Protein AF-A0A7C6Q0F5-F1 (afdb_monomer_lite)

Sequence (132 aa):
MKTNGDTLLRNLYINISVYGNNIGYMKTGEFFASKVRTGGDWDYKSFLGVNTTYQVTVDNRSILMSGEQIGNAHYGYVGRKVFSADLLKTAAGAYQIYSGTSYIGWYNSYFDDPNDQYWIQRGINYCEGGSF

Foldseek 3Di:
DPDDVVVVLVVLVVVCVVPDVPVSLLVSLAVLCQQQAVVHVLVQCVVQPQAHWDFDADPNDTDIDGSLLVSLLQQLQVVLVRDPNVLSQDPVSNVVSPVSDDDPDRCCSQHVDPSSNVSSVCSNCVNVVHHD

Structure (mmCIF, N/CA/C/O backbone):
data_AF-A0A7C6Q0F5-F1
#
_entry.id   AF-A0A7C6Q0F5-F1
#
loop_
_atom_site.group_PDB
_atom_site.id
_atom_site.type_symbol
_atom_site.label_atom_id
_atom_site.label_alt_id
_atom_site.label_comp_id
_atom_site.label_asym_id
_atom_site.label_entity_id
_atom_site.label_seq_id
_atom_site.pdbx_PDB_ins_code
_atom_site.Cartn_x
_atom_site.Cartn_y
_atom_site.Cartn_z
_atom_site.occupancy
_atom_site.B_iso_or_equiv
_atom_site.auth_seq_id
_atom_site.auth_comp_id
_atom_site.auth_asym_id
_atom_site.auth_atom_id
_atom_site.pdbx_PDB_model_num
ATOM 1 N N . MET A 1 1 ? 7.395 -24.243 1.096 1.00 36.59 1 MET A N 1
ATOM 2 C CA . MET A 1 1 ? 8.171 -23.086 1.595 1.00 36.59 1 MET A CA 1
ATOM 3 C C . MET A 1 1 ? 7.468 -21.829 1.114 1.00 36.59 1 MET A C 1
ATOM 5 O O . MET A 1 1 ? 7.272 -21.707 -0.087 1.00 36.59 1 MET A O 1
ATOM 9 N N . LYS A 1 2 ? 7.005 -20.958 2.019 1.00 34.00 2 LYS A N 1
ATOM 10 C CA . LYS A 1 2 ? 6.426 -19.660 1.642 1.00 34.00 2 LYS A CA 1
ATOM 11 C C . LYS A 1 2 ? 7.571 -18.801 1.103 1.00 34.00 2 LYS A C 1
ATOM 13 O O . LYS A 1 2 ? 8.417 -18.363 1.872 1.00 34.00 2 LYS A O 1
ATOM 18 N N . THR A 1 3 ? 7.669 -18.649 -0.212 1.00 38.91 3 THR A N 1
ATOM 19 C CA . THR A 1 3 ? 8.587 -17.681 -0.817 1.00 38.91 3 THR A CA 1
ATOM 20 C C . THR A 1 3 ? 8.099 -16.291 -0.438 1.00 38.91 3 THR A C 1
ATOM 22 O O . THR A 1 3 ? 7.033 -15.873 -0.886 1.00 38.91 3 THR A O 1
ATOM 25 N N . ASN A 1 4 ? 8.853 -15.605 0.420 1.00 49.16 4 ASN A N 1
ATOM 26 C CA . ASN A 1 4 ? 8.600 -14.214 0.780 1.00 49.16 4 ASN A CA 1
ATOM 27 C C . ASN A 1 4 ? 8.497 -13.390 -0.513 1.00 49.16 4 ASN A C 1
ATOM 29 O O . ASN A 1 4 ? 9.355 -13.515 -1.391 1.00 49.16 4 ASN A O 1
ATOM 33 N N . GLY A 1 5 ? 7.442 -12.579 -0.650 1.00 50.66 5 GLY A N 1
ATOM 34 C CA . GLY A 1 5 ? 7.164 -11.805 -1.870 1.00 50.66 5 GLY A CA 1
ATOM 35 C C . GLY A 1 5 ? 8.354 -10.959 -2.341 1.00 50.66 5 GLY A C 1
ATOM 36 O O . GLY A 1 5 ? 8.551 -10.787 -3.542 1.00 50.66 5 GLY A O 1
ATOM 37 N N . ASP A 1 6 ? 9.218 -10.547 -1.411 1.00 51.09 6 ASP A N 1
ATOM 38 C CA . ASP A 1 6 ? 10.467 -9.832 -1.680 1.00 51.09 6 ASP A CA 1
ATOM 39 C C . ASP A 1 6 ? 11.458 -10.608 -2.563 1.00 51.09 6 ASP A C 1
ATOM 41 O O . ASP A 1 6 ? 12.127 -10.017 -3.411 1.00 51.09 6 ASP A O 1
ATOM 45 N N . THR A 1 7 ? 11.558 -11.933 -2.417 1.00 53.22 7 THR A N 1
ATOM 46 C CA . THR A 1 7 ? 12.476 -12.755 -3.223 1.00 53.22 7 THR A CA 1
ATOM 47 C C . THR A 1 7 ? 11.989 -12.881 -4.669 1.00 53.22 7 THR A C 1
ATOM 49 O O . THR A 1 7 ? 12.795 -12.881 -5.598 1.00 53.22 7 THR A O 1
ATOM 52 N N . LEU A 1 8 ? 10.669 -12.927 -4.875 1.00 56.59 8 LEU A N 1
ATOM 53 C CA . LEU A 1 8 ? 10.062 -12.964 -6.208 1.00 56.59 8 LEU A CA 1
ATOM 54 C C . LEU A 1 8 ? 10.164 -11.608 -6.914 1.00 56.59 8 LEU A C 1
ATOM 56 O O . LEU A 1 8 ? 10.546 -11.571 -8.081 1.00 56.59 8 LEU A O 1
ATOM 60 N N . LEU A 1 9 ? 9.920 -10.503 -6.199 1.00 55.31 9 LEU A N 1
ATOM 61 C CA . LEU A 1 9 ? 10.101 -9.144 -6.724 1.00 55.31 9 LEU A CA 1
ATOM 62 C C . LEU A 1 9 ? 11.551 -8.883 -7.145 1.00 55.31 9 LEU A C 1
ATOM 64 O O . LEU A 1 9 ? 11.793 -8.339 -8.221 1.00 55.31 9 LEU A O 1
ATOM 68 N N . ARG A 1 10 ? 12.525 -9.334 -6.344 1.00 54.50 10 ARG A N 1
ATOM 69 C CA . ARG A 1 10 ? 13.953 -9.228 -6.673 1.00 54.50 10 ARG A CA 1
ATOM 70 C C . ARG A 1 10 ? 14.315 -10.017 -7.933 1.00 54.50 10 ARG A C 1
ATOM 72 O O . ARG A 1 10 ? 15.038 -9.507 -8.784 1.00 54.50 10 ARG A O 1
ATOM 79 N N . ASN A 1 11 ? 13.790 -11.231 -8.082 1.00 54.25 11 ASN A N 1
ATOM 80 C CA . ASN A 1 11 ? 14.024 -12.049 -9.273 1.00 54.25 11 ASN A CA 1
ATOM 81 C C . ASN A 1 11 ? 13.339 -11.472 -10.522 1.00 54.25 11 ASN A C 1
ATOM 83 O O . ASN A 1 11 ? 13.880 -11.586 -11.622 1.00 54.25 11 ASN A O 1
ATOM 87 N N . LEU A 1 12 ? 12.184 -10.817 -10.372 1.00 56.28 12 LEU A N 1
ATOM 88 C CA . LEU A 1 12 ? 11.534 -10.107 -11.472 1.00 56.28 12 LEU A CA 1
ATOM 89 C C . LEU A 1 12 ? 12.330 -8.866 -11.888 1.00 56.28 12 LEU A C 1
ATOM 91 O O . LEU A 1 12 ? 12.573 -8.696 -13.078 1.00 56.28 12 LEU A O 1
ATOM 95 N N . TYR A 1 13 ? 12.817 -8.072 -10.927 1.00 54.47 13 TYR A N 1
ATOM 96 C CA . TYR A 1 13 ? 13.668 -6.902 -11.177 1.00 54.47 13 TYR A CA 1
ATOM 97 C C . TYR A 1 13 ? 14.938 -7.266 -11.963 1.00 54.47 13 TYR A C 1
ATOM 99 O O . TYR A 1 13 ? 15.287 -6.598 -12.933 1.00 54.47 13 TYR A O 1
ATOM 107 N N . ILE A 1 14 ? 15.581 -8.387 -11.614 1.00 52.03 14 ILE A N 1
ATOM 108 C CA . ILE A 1 14 ? 16.737 -8.924 -12.353 1.00 52.03 14 ILE A CA 1
ATOM 109 C C . ILE A 1 14 ? 16.361 -9.295 -13.801 1.00 52.03 14 ILE A C 1
ATOM 111 O O . ILE A 1 14 ? 17.165 -9.123 -14.712 1.00 52.03 14 ILE A O 1
ATOM 115 N N . ASN A 1 15 ? 15.134 -9.756 -14.061 1.00 49.81 15 ASN A N 1
ATOM 116 C CA . ASN A 1 15 ? 14.683 -10.014 -15.432 1.00 49.81 15 ASN A CA 1
ATOM 117 C C . ASN A 1 15 ? 14.437 -8.718 -16.231 1.00 49.81 15 ASN A C 1
ATOM 119 O O . ASN A 1 15 ? 14.682 -8.714 -17.438 1.00 49.81 15 ASN A O 1
ATOM 123 N N . ILE A 1 16 ? 14.024 -7.616 -15.584 1.00 51.12 16 ILE A N 1
ATOM 124 C CA . ILE A 1 16 ? 13.897 -6.287 -16.222 1.00 51.12 16 ILE A CA 1
ATOM 125 C C . ILE A 1 16 ? 15.245 -5.831 -16.787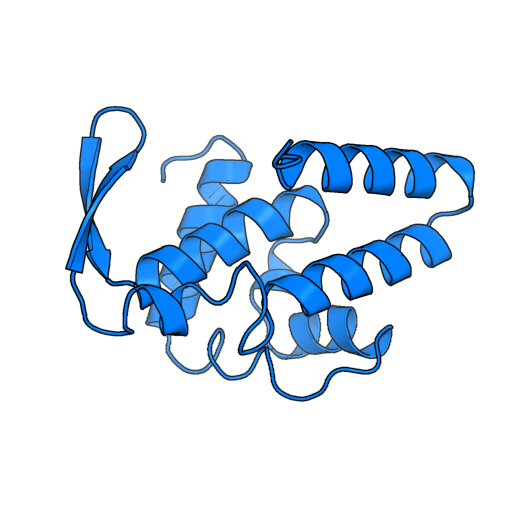 1.00 51.12 16 ILE A C 1
ATOM 127 O O . ILE A 1 16 ? 15.307 -5.374 -17.928 1.00 51.12 16 ILE A O 1
ATOM 131 N N . SER A 1 17 ? 16.330 -6.005 -16.024 1.00 50.06 17 SER A N 1
ATOM 132 C CA . SER A 1 17 ? 17.664 -5.572 -16.455 1.00 50.06 17 SER A CA 1
ATOM 133 C C . SER A 1 17 ? 18.259 -6.428 -17.577 1.00 50.06 17 SER A C 1
ATOM 135 O O . SER A 1 17 ? 19.164 -5.967 -18.264 1.00 50.06 17 SER A O 1
ATOM 137 N N . VAL A 1 18 ? 17.778 -7.665 -17.764 1.00 50.53 18 VAL A N 1
ATOM 138 C CA . VAL A 1 18 ? 18.360 -8.641 -18.708 1.00 50.53 18 VAL A CA 1
ATOM 139 C C . VAL A 1 18 ? 17.587 -8.736 -20.033 1.00 50.53 18 VAL A C 1
ATOM 141 O O . VAL A 1 18 ? 18.212 -8.920 -21.072 1.00 50.53 18 VAL A O 1
ATOM 144 N N . TYR A 1 19 ? 16.255 -8.582 -20.036 1.00 45.34 19 TYR A N 1
ATOM 145 C CA . TYR A 1 19 ? 15.406 -8.850 -21.217 1.00 45.34 19 TYR A CA 1
ATOM 146 C C . TYR A 1 19 ? 14.750 -7.607 -21.850 1.00 45.34 19 TYR A C 1
ATOM 148 O O . TYR A 1 19 ? 13.948 -7.732 -22.777 1.00 45.34 19 TYR A O 1
ATOM 156 N N . GLY A 1 20 ? 15.106 -6.405 -21.386 1.00 51.56 20 GLY A N 1
ATOM 157 C CA . GLY A 1 20 ? 14.632 -5.129 -21.925 1.00 51.56 20 GLY A CA 1
ATOM 158 C C . GLY A 1 20 ? 13.567 -4.459 -21.050 1.00 51.56 2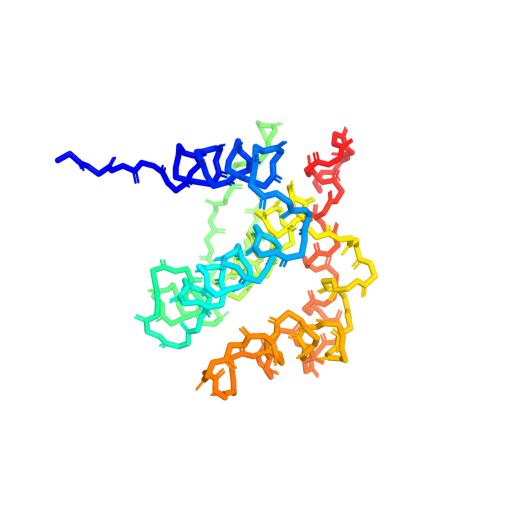0 GLY A C 1
ATOM 159 O O . GLY A 1 20 ? 12.600 -5.087 -20.608 1.00 51.56 20 GLY A O 1
ATOM 160 N N . ASN A 1 21 ? 13.742 -3.149 -20.844 1.00 55.06 21 ASN A N 1
ATOM 161 C CA . ASN A 1 21 ? 13.022 -2.341 -19.850 1.00 55.06 21 ASN A CA 1
ATOM 162 C C . ASN A 1 21 ? 11.487 -2.453 -19.932 1.00 55.06 21 ASN A C 1
ATOM 164 O O . ASN A 1 21 ? 10.826 -2.498 -18.899 1.00 55.06 21 ASN A O 1
ATOM 168 N N . ASN A 1 22 ? 10.911 -2.560 -21.134 1.00 57.25 22 ASN A N 1
ATOM 169 C CA . ASN A 1 22 ? 9.455 -2.523 -21.321 1.00 57.25 22 ASN A CA 1
ATOM 170 C C . ASN A 1 22 ? 8.745 -3.841 -20.947 1.00 57.25 22 ASN A C 1
ATOM 172 O O . ASN A 1 22 ? 7.685 -3.811 -20.327 1.00 57.25 22 ASN A O 1
ATOM 176 N N . ILE A 1 23 ? 9.321 -5.006 -21.272 1.00 58.66 23 ILE A N 1
ATOM 177 C CA . ILE A 1 23 ? 8.699 -6.319 -20.984 1.00 58.66 23 ILE A CA 1
ATOM 178 C C . ILE A 1 23 ? 8.786 -6.638 -19.489 1.00 58.66 23 ILE A C 1
ATOM 180 O O . ILE A 1 23 ? 7.838 -7.155 -18.897 1.00 58.66 23 ILE A O 1
ATOM 184 N N . GLY A 1 24 ? 9.918 -6.306 -18.869 1.00 61.91 24 GLY A N 1
ATOM 185 C CA . GLY A 1 24 ? 10.106 -6.468 -17.434 1.00 61.91 24 GLY A CA 1
ATOM 186 C C . GLY A 1 24 ? 9.162 -5.590 -16.608 1.00 61.91 24 GLY A C 1
ATOM 187 O O . GLY A 1 24 ? 8.589 -6.057 -15.621 1.00 61.91 24 GLY A O 1
ATOM 188 N N . TYR A 1 25 ? 8.952 -4.343 -17.038 1.00 65.69 25 TYR A N 1
ATOM 189 C CA . TYR A 1 25 ? 8.027 -3.417 -16.387 1.00 65.69 25 TYR A CA 1
ATOM 190 C C . TYR A 1 25 ? 6.576 -3.918 -16.444 1.00 65.69 25 TYR A C 1
ATOM 192 O O . TYR A 1 25 ? 5.910 -3.953 -15.411 1.00 65.69 25 TYR A O 1
ATOM 200 N N . MET A 1 26 ? 6.119 -4.411 -17.605 1.00 66.56 26 MET A N 1
ATOM 201 C CA . MET A 1 26 ? 4.774 -4.992 -17.751 1.00 66.56 26 MET A CA 1
ATOM 202 C C . MET A 1 26 ? 4.568 -6.217 -16.855 1.00 66.56 26 MET A C 1
ATOM 204 O O . MET A 1 26 ? 3.629 -6.234 -16.067 1.00 66.56 26 MET A O 1
ATOM 208 N N . LYS A 1 27 ? 5.481 -7.200 -16.878 1.00 70.94 27 LYS A N 1
ATOM 209 C CA . LYS A 1 27 ? 5.366 -8.400 -16.022 1.00 70.94 27 LYS A CA 1
ATOM 210 C C . LYS A 1 27 ? 5.385 -8.069 -14.530 1.00 70.94 27 LYS A C 1
ATOM 212 O O . LYS A 1 27 ? 4.759 -8.762 -13.730 1.00 70.94 27 LYS A O 1
ATOM 217 N N . THR A 1 28 ? 6.104 -7.015 -14.144 1.00 74.25 28 THR A N 1
ATOM 218 C CA . THR A 1 28 ? 6.125 -6.555 -12.751 1.00 74.25 28 THR A CA 1
ATOM 219 C C . THR A 1 28 ? 4.828 -5.855 -12.373 1.00 74.25 28 THR A C 1
ATOM 221 O O . THR A 1 28 ? 4.316 -6.099 -11.282 1.00 74.25 28 THR A O 1
ATOM 224 N N . GLY A 1 29 ? 4.252 -5.072 -13.289 1.00 75.69 29 GLY A N 1
ATOM 225 C CA . GLY A 1 29 ? 2.895 -4.544 -13.168 1.00 75.69 29 GLY A CA 1
ATOM 226 C C . GLY A 1 29 ? 1.849 -5.644 -13.006 1.00 75.69 29 GLY A C 1
ATOM 227 O O . GLY A 1 29 ? 1.075 -5.600 -12.056 1.00 75.69 29 GLY A O 1
ATOM 228 N N . GLU A 1 30 ? 1.881 -6.674 -13.856 1.00 75.44 30 GLU A N 1
ATOM 229 C CA . GLU A 1 30 ? 0.978 -7.832 -13.784 1.00 75.44 30 GLU A CA 1
ATOM 230 C C . GLU A 1 30 ? 1.092 -8.566 -12.449 1.00 75.44 30 GLU A C 1
ATOM 232 O O . GLU A 1 30 ? 0.081 -8.838 -11.797 1.00 75.44 30 GLU A O 1
ATOM 237 N N . PHE A 1 31 ? 2.320 -8.867 -12.015 1.00 79.50 31 PHE A N 1
ATOM 238 C CA . PHE A 1 31 ? 2.550 -9.520 -10.733 1.00 79.50 31 PHE A CA 1
ATOM 239 C C . PHE A 1 31 ? 2.004 -8.666 -9.589 1.00 79.50 31 PHE A C 1
ATOM 241 O O . PHE A 1 31 ? 1.219 -9.166 -8.785 1.00 79.50 31 PHE A O 1
ATOM 248 N N . PHE A 1 32 ? 2.368 -7.384 -9.539 1.00 82.38 32 PHE A N 1
ATOM 249 C CA . PHE A 1 32 ? 1.924 -6.467 -8.496 1.00 82.38 32 PHE A CA 1
ATOM 250 C C . PHE A 1 32 ? 0.393 -6.363 -8.452 1.00 82.38 32 PHE A C 1
ATOM 252 O O . PHE A 1 32 ? -0.200 -6.631 -7.408 1.00 82.38 32 PHE A O 1
ATOM 259 N N . ALA A 1 33 ? -0.251 -6.110 -9.597 1.00 79.44 33 ALA A N 1
ATOM 260 C CA . ALA A 1 33 ? -1.707 -6.059 -9.733 1.00 79.44 33 ALA A CA 1
ATOM 261 C C . ALA A 1 33 ? -2.377 -7.369 -9.280 1.00 79.44 33 ALA A C 1
ATOM 263 O O . ALA A 1 33 ? -3.371 -7.348 -8.554 1.00 79.44 33 ALA A O 1
ATOM 264 N N . SER A 1 34 ? -1.806 -8.527 -9.637 1.00 79.94 34 SER A N 1
ATOM 265 C CA . SER A 1 34 ? -2.342 -9.838 -9.240 1.00 79.94 34 SER A CA 1
ATOM 266 C C . SER A 1 34 ? -2.323 -10.080 -7.728 1.00 79.94 34 SER A C 1
ATOM 268 O O . SER A 1 34 ? -3.120 -10.882 -7.238 1.00 79.94 34 SER A O 1
ATOM 270 N N . LYS A 1 35 ? -1.423 -9.404 -7.000 1.00 84.62 35 LYS A N 1
ATOM 271 C CA . LYS A 1 35 ? -1.299 -9.508 -5.546 1.00 84.62 35 LYS A CA 1
ATOM 272 C C . LYS A 1 35 ? -2.217 -8.543 -4.809 1.00 84.62 35 LYS A C 1
ATOM 274 O O . LYS A 1 35 ? -2.804 -8.953 -3.816 1.00 84.62 35 LYS A O 1
ATOM 279 N N . VAL A 1 36 ? -2.343 -7.302 -5.284 1.00 81.19 36 VAL A N 1
ATOM 280 C CA . VAL A 1 36 ? -3.128 -6.245 -4.611 1.00 81.19 36 VAL A CA 1
ATOM 281 C C . VAL A 1 36 ? -4.620 -6.277 -4.949 1.00 81.19 36 VAL A C 1
ATOM 283 O O . VAL A 1 36 ? -5.415 -5.664 -4.246 1.00 81.19 36 VAL A O 1
ATOM 286 N N . ARG A 1 37 ? -5.023 -6.973 -6.022 1.00 79.19 37 ARG A N 1
ATOM 287 C CA . ARG A 1 37 ? -6.441 -7.122 -6.383 1.00 79.19 37 ARG A CA 1
ATOM 288 C C . ARG A 1 37 ? -7.262 -7.769 -5.277 1.00 79.19 37 ARG A C 1
ATOM 290 O O . ARG A 1 37 ? -6.735 -8.561 -4.504 1.00 79.19 37 ARG A O 1
ATOM 297 N N . THR A 1 38 ? -8.575 -7.545 -5.313 1.00 79.62 38 THR A N 1
ATOM 298 C CA . THR A 1 38 ? -9.528 -8.227 -4.433 1.00 79.62 38 THR A CA 1
ATOM 299 C C . THR A 1 38 ? -9.323 -9.745 -4.456 1.00 79.62 38 THR A C 1
ATOM 301 O O . THR A 1 38 ? -9.274 -10.365 -5.527 1.00 79.62 38 THR A O 1
ATOM 304 N N . GLY A 1 39 ? -9.177 -10.335 -3.269 1.00 79.44 39 GLY A N 1
ATOM 305 C CA . GLY A 1 39 ? -8.877 -11.755 -3.067 1.00 79.44 39 GLY A CA 1
ATOM 306 C C . GLY A 1 39 ? -7.444 -12.179 -3.419 1.00 79.44 39 GLY A C 1
ATOM 307 O O . GLY A 1 39 ? -7.145 -13.372 -3.394 1.00 79.44 39 GLY A O 1
ATOM 308 N N . GLY A 1 40 ? -6.567 -11.242 -3.783 1.00 82.50 40 GLY A N 1
ATOM 309 C CA . GLY A 1 40 ? -5.134 -11.466 -3.947 1.00 82.50 40 GLY A CA 1
ATOM 310 C C . GLY A 1 40 ? -4.406 -11.515 -2.602 1.00 82.50 40 GLY A C 1
ATOM 311 O O . GLY A 1 40 ? -4.929 -11.088 -1.577 1.00 82.50 40 GLY A O 1
ATOM 312 N N . ASP A 1 41 ? -3.172 -12.026 -2.597 1.00 87.19 41 ASP A N 1
ATOM 313 C CA . ASP A 1 41 ? -2.414 -12.255 -1.354 1.00 87.19 41 ASP A CA 1
ATOM 314 C C . ASP A 1 41 ? -2.165 -10.978 -0.525 1.00 87.19 41 ASP A C 1
ATOM 316 O O . ASP A 1 41 ? -1.890 -11.075 0.670 1.00 87.19 41 ASP A O 1
ATOM 320 N N . TRP A 1 42 ? -2.220 -9.794 -1.148 1.00 86.69 42 TRP A N 1
ATOM 321 C CA . TRP A 1 42 ? -2.008 -8.489 -0.509 1.00 86.69 42 TRP A CA 1
ATOM 322 C C . TRP A 1 42 ? -3.295 -7.673 -0.345 1.00 86.69 42 TRP A C 1
ATOM 324 O O . TRP A 1 42 ? -3.225 -6.488 -0.015 1.00 86.69 42 TRP A O 1
ATOM 334 N N . ASP A 1 43 ? -4.463 -8.299 -0.509 1.00 85.38 43 ASP A N 1
ATOM 335 C CA . ASP A 1 43 ? -5.767 -7.716 -0.176 1.00 85.38 43 ASP A CA 1
ATOM 336 C C . ASP A 1 43 ? -5.994 -7.682 1.347 1.00 85.38 43 ASP A C 1
ATOM 338 O O . ASP A 1 43 ? -6.900 -8.297 1.917 1.00 85.38 43 ASP A O 1
ATOM 342 N N . TYR A 1 44 ? -5.109 -6.977 2.051 1.00 85.25 44 TYR A N 1
ATOM 343 C CA . TYR A 1 44 ? -5.133 -6.907 3.508 1.00 85.25 44 TYR A CA 1
ATOM 344 C C . TYR A 1 44 ? -6.402 -6.241 4.039 1.00 85.25 44 TYR A C 1
ATOM 346 O O . TYR A 1 44 ? -6.823 -6.582 5.143 1.00 85.25 44 TYR A O 1
ATOM 354 N N . LYS A 1 45 ? -7.054 -5.369 3.255 1.00 83.56 45 LYS A N 1
ATOM 355 C CA . LYS A 1 45 ? -8.349 -4.780 3.622 1.00 83.56 45 LYS A CA 1
ATOM 356 C C . LYS A 1 45 ? -9.401 -5.878 3.838 1.00 83.56 45 LYS A C 1
ATOM 358 O O . LYS A 1 45 ? -10.117 -5.843 4.839 1.00 83.56 45 LYS A O 1
ATOM 363 N N . SER A 1 46 ? -9.436 -6.884 2.962 1.00 83.38 46 SER A N 1
ATOM 364 C CA . SER A 1 46 ? -10.358 -8.021 3.073 1.00 83.38 46 SER A CA 1
ATOM 365 C C . SER A 1 46 ? -10.012 -8.976 4.216 1.00 83.38 46 SER A C 1
ATOM 367 O O . SER A 1 46 ? -10.914 -9.471 4.888 1.00 83.38 46 SER A O 1
ATOM 369 N N . PHE A 1 47 ? -8.726 -9.244 4.466 1.00 84.75 47 PHE A N 1
ATOM 370 C CA . PHE A 1 47 ? -8.319 -10.217 5.493 1.00 84.75 47 PHE A CA 1
ATOM 371 C C . PHE A 1 47 ? -8.315 -9.651 6.913 1.00 84.75 47 PHE A C 1
ATOM 373 O O . PHE A 1 47 ? -8.645 -10.359 7.861 1.00 84.75 47 PHE A O 1
ATOM 380 N N . LEU A 1 48 ? -7.904 -8.392 7.068 1.00 88.12 48 LEU A N 1
ATOM 381 C CA . LEU A 1 48 ? -7.779 -7.734 8.367 1.00 88.12 48 LEU A CA 1
ATOM 382 C C . LEU A 1 48 ? -9.053 -6.974 8.753 1.00 88.12 48 LEU A C 1
ATOM 384 O O . LEU A 1 48 ? -9.247 -6.688 9.932 1.00 88.12 48 LEU A O 1
ATOM 388 N N . GLY A 1 49 ? -9.927 -6.681 7.788 1.00 88.69 49 GLY A N 1
ATOM 389 C CA . GLY A 1 49 ? -11.104 -5.839 7.963 1.00 88.69 49 GLY A CA 1
ATOM 390 C C . GLY A 1 49 ? -10.756 -4.353 7.868 1.00 88.69 49 GLY A C 1
ATOM 391 O O . GLY A 1 49 ? -9.813 -3.880 8.499 1.00 88.69 49 GLY A O 1
ATOM 392 N N . VAL A 1 50 ? -11.558 -3.603 7.107 1.00 87.31 50 VAL A N 1
ATOM 393 C CA . VAL A 1 50 ? -11.333 -2.174 6.808 1.00 87.31 50 VAL A CA 1
ATOM 394 C C . VAL A 1 50 ? -11.143 -1.341 8.084 1.00 87.31 50 VAL A C 1
ATOM 396 O O . VAL A 1 50 ? -10.173 -0.596 8.200 1.00 87.31 50 VAL A O 1
ATOM 399 N N . ASN A 1 51 ? -12.019 -1.539 9.075 1.00 91.62 51 ASN A N 1
ATOM 400 C CA . ASN A 1 51 ? -12.079 -0.722 10.293 1.00 91.62 51 ASN A CA 1
ATOM 401 C C . ASN A 1 51 ? -11.461 -1.384 11.533 1.00 91.62 51 ASN A C 1
ATOM 403 O O . ASN A 1 51 ? -11.426 -0.773 12.599 1.00 91.62 51 ASN A O 1
ATOM 407 N N . THR A 1 52 ? -11.001 -2.632 11.434 1.00 92.81 52 THR A N 1
ATOM 408 C CA . THR A 1 52 ? -10.413 -3.329 12.583 1.00 92.81 52 THR A CA 1
ATOM 409 C C . THR A 1 52 ? -9.013 -2.793 12.838 1.00 92.81 52 THR A C 1
ATOM 411 O O . THR A 1 52 ? -8.178 -2.798 11.934 1.00 92.81 52 THR A O 1
ATOM 414 N N . THR A 1 53 ? -8.754 -2.350 14.067 1.00 94.50 53 THR A N 1
ATOM 415 C CA . THR A 1 53 ? -7.474 -1.758 14.468 1.00 94.50 53 THR A CA 1
ATOM 416 C C . THR A 1 53 ? -6.529 -2.799 15.053 1.00 94.50 53 THR A C 1
ATOM 418 O O . THR A 1 53 ? -6.914 -3.608 15.895 1.00 94.50 53 THR A O 1
ATOM 421 N N . TYR A 1 54 ? -5.265 -2.715 14.653 1.00 92.00 54 TYR A N 1
ATOM 422 C CA . TYR A 1 54 ? -4.174 -3.563 15.105 1.00 92.00 54 TYR A CA 1
ATOM 423 C C . TYR A 1 54 ? -3.041 -2.714 15.667 1.00 92.00 54 TYR A C 1
ATOM 425 O O . TYR A 1 54 ? -2.796 -1.591 15.226 1.00 92.00 54 TYR A O 1
ATOM 433 N N . GLN A 1 55 ? -2.318 -3.283 16.626 1.00 94.38 55 GLN A N 1
ATOM 434 C CA . GLN A 1 55 ? -1.065 -2.728 17.110 1.00 94.38 55 GLN A CA 1
ATOM 435 C C . GLN A 1 55 ? 0.072 -3.195 16.194 1.00 94.38 55 GLN A C 1
ATOM 437 O O . GLN A 1 55 ? 0.379 -4.385 16.136 1.00 94.38 55 GLN A O 1
ATOM 442 N N . VAL A 1 56 ? 0.676 -2.262 15.461 1.00 89.50 56 VAL A N 1
ATOM 443 C CA . VAL A 1 56 ? 1.752 -2.512 14.497 1.00 89.50 56 VAL A CA 1
ATOM 444 C C . VAL A 1 56 ? 3.043 -1.898 15.022 1.00 89.50 56 VAL A C 1
ATOM 446 O O . VAL A 1 56 ? 3.067 -0.733 15.415 1.00 89.50 56 VAL A O 1
ATOM 449 N N . THR A 1 57 ? 4.127 -2.669 15.016 1.00 88.00 57 THR A N 1
ATOM 450 C CA . THR A 1 57 ? 5.450 -2.166 15.398 1.00 88.00 57 THR A CA 1
ATOM 451 C C . THR A 1 57 ? 6.224 -1.740 14.157 1.00 88.00 57 THR A C 1
ATOM 453 O O . THR A 1 57 ? 6.513 -2.573 13.301 1.00 88.00 57 THR A O 1
ATOM 456 N N . VAL A 1 58 ? 6.598 -0.462 14.083 1.00 84.25 58 VAL A N 1
ATOM 457 C CA . VAL A 1 58 ? 7.469 0.099 13.039 1.00 84.25 58 VAL A CA 1
ATOM 458 C C . VAL A 1 58 ? 8.589 0.884 13.714 1.00 84.25 58 VAL A C 1
ATOM 460 O O . VAL A 1 58 ? 8.322 1.697 14.594 1.00 84.25 58 VAL A O 1
ATOM 463 N N . ASP A 1 59 ? 9.846 0.608 13.361 1.00 84.56 59 ASP A N 1
ATOM 464 C CA . ASP A 1 59 ? 11.040 1.233 13.958 1.00 84.56 59 ASP A CA 1
ATOM 465 C C . ASP A 1 59 ? 11.045 1.231 15.498 1.00 84.56 59 ASP A C 1
ATOM 467 O O . ASP A 1 59 ? 11.318 2.240 16.150 1.00 84.56 59 ASP A O 1
ATOM 471 N N . ASN A 1 60 ? 10.703 0.086 16.098 1.00 85.38 60 ASN A N 1
ATOM 472 C CA . ASN A 1 60 ? 10.556 -0.096 17.549 1.00 85.38 60 ASN A CA 1
ATOM 473 C C . ASN A 1 60 ? 9.489 0.801 18.208 1.00 85.38 60 ASN A C 1
ATOM 475 O O . ASN A 1 60 ? 9.442 0.906 19.434 1.00 85.38 60 ASN A O 1
ATOM 479 N N . ARG A 1 61 ? 8.609 1.430 17.422 1.00 85.25 61 ARG A N 1
ATOM 480 C CA . ARG A 1 61 ? 7.454 2.191 17.903 1.00 85.25 61 ARG A CA 1
ATOM 481 C C . ARG A 1 61 ? 6.177 1.427 17.622 1.00 85.25 61 ARG A C 1
ATOM 483 O O . ARG A 1 61 ? 5.999 0.862 16.550 1.00 85.25 61 ARG A O 1
ATOM 490 N N . SER A 1 62 ? 5.274 1.452 18.589 1.00 91.56 62 SER A N 1
ATOM 491 C CA . SER A 1 62 ? 3.951 0.866 18.454 1.00 91.56 62 SER A CA 1
ATOM 492 C C . SER A 1 62 ? 2.969 1.902 17.913 1.00 91.56 62 SER A C 1
ATOM 494 O O . SER A 1 62 ? 2.795 2.958 18.519 1.00 91.56 62 SER A O 1
ATOM 496 N N . ILE A 1 63 ? 2.303 1.586 16.807 1.00 91.19 63 ILE A N 1
ATOM 497 C CA . ILE A 1 63 ? 1.327 2.441 16.128 1.00 91.19 63 ILE A CA 1
ATOM 498 C C . ILE A 1 63 ? 0.024 1.654 15.994 1.00 91.19 63 ILE A C 1
ATOM 500 O O . ILE A 1 63 ? 0.039 0.473 15.655 1.00 91.19 63 ILE A O 1
ATOM 504 N N . LEU A 1 64 ? -1.111 2.294 16.268 1.00 94.56 64 LEU A N 1
ATOM 505 C CA . LEU A 1 64 ? -2.418 1.710 15.978 1.00 94.56 64 LEU A CA 1
ATOM 506 C C . LEU A 1 64 ? -2.782 1.990 14.523 1.00 94.56 64 LEU A C 1
ATOM 508 O O . LEU A 1 64 ? -2.751 3.144 14.096 1.00 94.56 64 LEU A O 1
ATOM 512 N N . MET A 1 65 ? -3.108 0.940 13.776 1.00 93.12 65 MET A N 1
ATOM 513 C CA . MET A 1 65 ? -3.476 1.036 12.366 1.00 93.12 65 MET A CA 1
ATOM 514 C C . MET A 1 65 ? -4.687 0.159 12.064 1.00 93.12 65 MET A C 1
ATOM 516 O O . MET A 1 65 ? -4.740 -0.983 12.521 1.00 93.12 65 MET A O 1
ATOM 520 N N . SER A 1 66 ? -5.642 0.659 11.281 1.00 93.56 66 SER A N 1
ATOM 521 C CA . SER A 1 66 ? -6.716 -0.184 10.748 1.00 93.56 66 SER A CA 1
ATOM 522 C C . SER A 1 66 ? -6.201 -1.120 9.647 1.00 93.56 66 SER A C 1
ATOM 524 O O . SER A 1 66 ? -5.151 -0.868 9.049 1.00 93.56 66 SER A O 1
ATOM 526 N N . GLY A 1 67 ? -6.936 -2.193 9.342 1.00 89.75 67 GLY A N 1
ATOM 527 C CA . GLY A 1 67 ? -6.600 -3.086 8.226 1.00 89.75 67 GLY A CA 1
ATOM 528 C C . GLY A 1 67 ? -6.482 -2.351 6.886 1.00 89.75 67 GLY A C 1
ATOM 529 O O . GLY A 1 67 ? -5.593 -2.655 6.090 1.00 89.75 67 GLY A O 1
ATOM 530 N N . GLU A 1 68 ? -7.298 -1.316 6.675 1.00 90.56 68 GLU A N 1
ATOM 531 C CA . GLU A 1 68 ? -7.166 -0.393 5.545 1.00 90.56 68 GLU A CA 1
ATOM 532 C C . GLU A 1 68 ? -5.827 0.346 5.531 1.00 90.56 68 GLU A C 1
ATOM 534 O O . GLU A 1 68 ? -5.106 0.313 4.533 1.00 90.56 68 GLU A O 1
ATOM 539 N N . GLN A 1 69 ? -5.463 0.966 6.650 1.00 92.81 69 GLN A N 1
ATOM 540 C CA . GLN A 1 69 ? -4.226 1.735 6.777 1.00 92.81 69 GLN A CA 1
ATOM 541 C C . GLN A 1 69 ? -2.990 0.846 6.580 1.00 92.81 69 GLN A C 1
ATOM 543 O O . GLN A 1 69 ? -2.024 1.256 5.935 1.00 92.81 69 GLN A O 1
ATOM 548 N N . ILE A 1 70 ? -3.040 -0.394 7.082 1.00 92.44 70 ILE A N 1
ATOM 549 C CA . ILE A 1 70 ? -2.008 -1.420 6.868 1.00 92.44 70 ILE A CA 1
ATOM 550 C C . ILE A 1 70 ? -1.904 -1.777 5.384 1.00 92.44 70 ILE A C 1
ATOM 552 O O . ILE A 1 70 ? -0.799 -1.796 4.841 1.00 92.44 70 ILE A O 1
ATOM 556 N N . GLY A 1 71 ? -3.034 -2.024 4.718 1.00 90.50 71 GLY A N 1
ATOM 557 C CA . GLY A 1 71 ? -3.076 -2.319 3.285 1.00 90.50 71 GLY A CA 1
ATOM 558 C C . GLY A 1 71 ? -2.493 -1.191 2.432 1.00 90.50 71 GLY A C 1
ATOM 559 O O . GLY A 1 71 ? -1.643 -1.440 1.578 1.00 90.50 71 GLY A O 1
ATOM 560 N N . ASN A 1 72 ? -2.885 0.052 2.709 1.00 91.81 72 ASN A N 1
ATOM 561 C CA . ASN A 1 72 ? -2.423 1.241 1.992 1.00 91.81 72 ASN A CA 1
ATOM 562 C C . ASN A 1 72 ? -0.924 1.505 2.200 1.00 91.81 72 ASN A C 1
ATOM 564 O O . ASN A 1 72 ? -0.191 1.739 1.237 1.00 91.81 72 ASN A O 1
ATOM 568 N N . ALA A 1 73 ? -0.439 1.406 3.442 1.00 92.25 73 ALA A N 1
ATOM 569 C CA . ALA A 1 73 ? 0.985 1.549 3.742 1.00 92.25 73 ALA A CA 1
ATOM 570 C C . ALA A 1 73 ? 1.826 0.450 3.080 1.00 92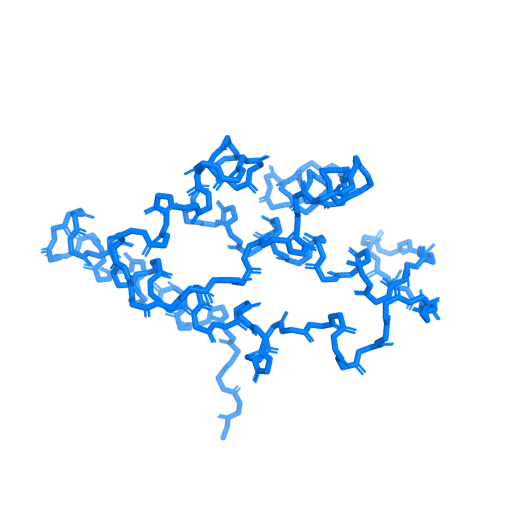.25 73 ALA A C 1
ATOM 572 O O . ALA A 1 73 ? 2.879 0.729 2.504 1.00 92.25 73 ALA A O 1
ATOM 573 N N . HIS A 1 74 ? 1.348 -0.796 3.096 1.00 91.75 74 HIS A N 1
ATOM 574 C CA . HIS A 1 74 ? 2.016 -1.900 2.415 1.00 91.75 74 HIS A CA 1
ATOM 575 C C . HIS A 1 74 ? 2.050 -1.709 0.891 1.00 91.75 74 HIS A C 1
ATOM 577 O O . HIS A 1 74 ? 3.097 -1.920 0.277 1.00 91.75 74 HIS A O 1
ATOM 583 N N . TYR A 1 75 ? 0.939 -1.272 0.285 1.00 90.31 75 TYR A N 1
ATOM 584 C CA . TYR A 1 75 ? 0.861 -0.945 -1.142 1.00 90.31 75 TYR A CA 1
ATOM 585 C C . TYR A 1 75 ? 1.927 0.082 -1.539 1.00 90.31 75 TYR A C 1
ATOM 587 O O . TYR A 1 75 ? 2.707 -0.164 -2.463 1.00 90.31 75 TYR A O 1
ATOM 595 N N . GLY A 1 76 ? 2.010 1.193 -0.798 1.00 90.56 76 GLY A N 1
ATOM 596 C CA . GLY A 1 76 ? 3.006 2.236 -1.031 1.00 90.56 76 GLY A CA 1
ATOM 597 C C . GLY A 1 76 ? 4.437 1.717 -0.891 1.00 90.56 76 GLY A C 1
ATOM 598 O O . GLY A 1 76 ? 5.255 1.924 -1.785 1.00 90.56 76 GLY A O 1
ATOM 599 N N . TYR A 1 77 ? 4.731 0.983 0.184 1.00 91.56 77 TYR A N 1
ATOM 600 C CA . TYR A 1 77 ? 6.073 0.461 0.455 1.00 91.56 77 TYR A CA 1
ATOM 601 C C . TYR A 1 77 ? 6.550 -0.538 -0.607 1.00 91.56 77 TYR A C 1
ATOM 603 O O . TYR A 1 77 ? 7.642 -0.402 -1.157 1.00 91.56 77 TYR A O 1
ATOM 611 N N . VAL A 1 78 ? 5.736 -1.551 -0.917 1.00 86.94 78 VAL A N 1
ATOM 612 C CA . VAL A 1 78 ? 6.118 -2.601 -1.870 1.00 86.94 78 VAL A CA 1
ATOM 613 C C . VAL A 1 78 ? 6.125 -2.069 -3.297 1.00 86.94 78 VAL A C 1
ATOM 615 O O . VAL A 1 78 ? 7.065 -2.346 -4.043 1.00 86.94 78 VAL A O 1
ATOM 618 N N . GLY A 1 79 ? 5.116 -1.275 -3.668 1.00 85.69 79 GLY A N 1
ATOM 619 C CA . GLY A 1 79 ? 5.029 -0.667 -4.990 1.00 85.69 79 GLY A CA 1
ATOM 620 C C . GLY A 1 79 ? 6.227 0.232 -5.279 1.00 85.69 79 GLY A C 1
ATOM 621 O O . GLY A 1 79 ? 6.770 0.196 -6.384 1.00 85.69 79 GLY A O 1
ATOM 622 N N . ARG A 1 80 ? 6.704 0.990 -4.281 1.00 88.81 80 ARG A N 1
ATOM 623 C CA . ARG A 1 80 ? 7.788 1.963 -4.471 1.00 88.81 80 ARG A CA 1
ATOM 624 C C . ARG A 1 80 ? 9.121 1.336 -4.866 1.00 88.81 80 ARG A C 1
ATOM 626 O O . ARG A 1 80 ? 9.909 1.987 -5.551 1.00 88.81 80 ARG A O 1
ATOM 633 N N . LYS A 1 81 ? 9.343 0.062 -4.527 1.00 84.69 81 LYS A N 1
ATOM 634 C CA . LYS A 1 81 ? 10.532 -0.703 -4.945 1.00 84.69 81 LYS A CA 1
ATOM 635 C C . LYS A 1 81 ? 10.669 -0.817 -6.470 1.00 84.69 81 LYS A C 1
ATOM 637 O O . LYS A 1 81 ? 11.758 -1.112 -6.953 1.00 84.69 81 LYS A O 1
ATOM 642 N N . VAL A 1 82 ? 9.582 -0.617 -7.220 1.00 77.44 82 VAL A N 1
ATOM 643 C CA . VAL A 1 82 ? 9.544 -0.789 -8.682 1.00 77.44 82 VAL A CA 1
ATOM 644 C C . VAL A 1 82 ? 8.971 0.440 -9.392 1.00 77.44 82 VAL A C 1
ATOM 646 O O . VAL A 1 82 ? 9.493 0.853 -10.426 1.00 77.44 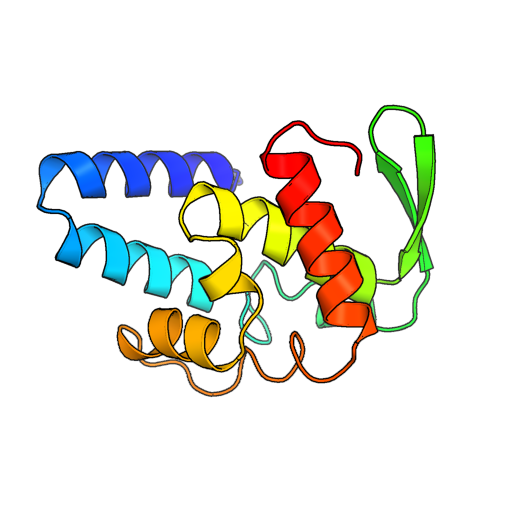82 VAL A O 1
ATOM 649 N N . PHE A 1 83 ? 7.907 1.033 -8.853 1.00 82.19 83 PHE A N 1
ATOM 650 C CA . PHE A 1 83 ? 7.177 2.132 -9.479 1.00 82.19 83 PHE A CA 1
ATOM 651 C C . PHE A 1 83 ? 7.554 3.487 -8.870 1.00 82.19 83 PHE A C 1
ATOM 653 O O . PHE A 1 83 ? 8.016 3.572 -7.727 1.00 82.19 83 PHE A O 1
ATOM 660 N N . SER A 1 84 ? 7.357 4.565 -9.634 1.00 84.25 84 SER A N 1
ATOM 661 C CA . SER A 1 84 ? 7.520 5.926 -9.118 1.00 84.25 84 SER A CA 1
ATOM 662 C C . SER A 1 84 ? 6.408 6.268 -8.123 1.00 84.25 84 SER A C 1
ATOM 664 O O . SER A 1 84 ? 5.297 5.741 -8.203 1.00 84.25 84 SER A O 1
ATOM 666 N N . ALA A 1 85 ? 6.701 7.177 -7.192 1.00 86.56 85 ALA A N 1
ATOM 667 C CA . ALA A 1 85 ? 5.725 7.641 -6.209 1.00 86.56 85 ALA A CA 1
ATOM 668 C C . ALA A 1 85 ? 4.479 8.253 -6.875 1.00 86.56 85 ALA A C 1
ATOM 670 O O . ALA A 1 85 ? 3.361 7.922 -6.493 1.00 86.56 85 ALA A O 1
ATOM 671 N N . ASP A 1 86 ? 4.658 9.075 -7.914 1.00 81.62 86 ASP A N 1
ATOM 672 C CA . ASP A 1 86 ? 3.548 9.709 -8.645 1.00 81.62 86 ASP A CA 1
ATOM 673 C C . ASP A 1 86 ? 2.597 8.684 -9.268 1.00 81.62 86 ASP A C 1
ATOM 675 O O . ASP A 1 86 ? 1.374 8.843 -9.257 1.00 81.62 86 ASP A O 1
ATOM 679 N N . LEU A 1 87 ? 3.163 7.592 -9.774 1.00 79.12 87 LEU A N 1
ATOM 680 C CA . LEU A 1 87 ? 2.399 6.534 -10.406 1.00 79.12 87 LEU A CA 1
ATOM 681 C C . LEU A 1 87 ? 1.637 5.691 -9.362 1.00 79.12 87 LEU A C 1
ATOM 683 O O . LEU A 1 87 ? 0.525 5.246 -9.627 1.00 79.12 87 LEU A O 1
ATOM 687 N N . LEU A 1 88 ? 2.173 5.550 -8.147 1.00 83.50 88 LEU A N 1
ATOM 688 C CA . LEU A 1 88 ? 1.497 4.880 -7.028 1.00 83.50 88 LEU A CA 1
ATOM 689 C C . LEU A 1 88 ? 0.444 5.737 -6.327 1.00 83.50 88 LEU A C 1
ATOM 691 O O . LEU A 1 88 ? -0.378 5.182 -5.610 1.00 83.50 88 LEU A O 1
ATOM 695 N N . LYS A 1 89 ? 0.480 7.061 -6.492 1.00 83.62 89 LYS A N 1
ATOM 696 C CA . LYS A 1 89 ? -0.417 8.012 -5.812 1.00 83.62 89 LYS A CA 1
ATOM 697 C C . LYS A 1 89 ? -1.577 8.493 -6.674 1.00 83.62 89 LYS A C 1
ATOM 699 O O . LYS A 1 89 ? -2.472 9.178 -6.195 1.00 83.62 89 LYS A O 1
ATOM 704 N N . THR A 1 90 ? -1.579 8.153 -7.956 1.00 73.81 90 THR A N 1
ATOM 705 C CA . THR A 1 90 ? -2.639 8.572 -8.867 1.00 73.81 90 THR A CA 1
ATOM 706 C C . THR A 1 90 ? -3.424 7.363 -9.341 1.00 73.81 90 THR A C 1
ATOM 708 O O . THR A 1 90 ? -2.846 6.369 -9.772 1.00 73.81 90 THR A O 1
ATOM 711 N N . ALA A 1 91 ? -4.755 7.468 -9.343 1.00 59.84 91 ALA A N 1
ATOM 712 C CA . ALA A 1 91 ? -5.610 6.459 -9.967 1.00 59.84 91 ALA A CA 1
ATOM 713 C C . ALA A 1 91 ? -5.248 6.264 -11.453 1.00 59.84 91 ALA A C 1
ATOM 715 O O . ALA A 1 91 ? -5.275 5.147 -11.957 1.00 59.84 91 ALA A O 1
ATOM 716 N N . ALA A 1 92 ? -4.830 7.336 -12.140 1.00 55.62 92 ALA A N 1
ATOM 717 C CA . ALA A 1 92 ? -4.316 7.277 -13.508 1.00 55.62 92 ALA A CA 1
ATOM 718 C C . ALA A 1 92 ? -2.992 6.498 -13.618 1.00 55.62 92 ALA A C 1
ATOM 720 O O . ALA A 1 92 ? -2.817 5.728 -14.558 1.00 55.62 92 ALA A O 1
ATOM 721 N N . GLY A 1 93 ? -2.076 6.648 -12.659 1.00 60.47 93 GLY A N 1
ATOM 722 C CA . GLY A 1 93 ? -0.834 5.879 -12.596 1.00 60.47 93 GLY A CA 1
ATOM 723 C C . GLY A 1 93 ? -1.063 4.408 -12.243 1.00 60.47 93 GLY A C 1
ATOM 724 O O . GLY A 1 93 ? -0.500 3.522 -12.885 1.00 60.47 93 GLY A O 1
ATOM 725 N N . ALA A 1 94 ? -1.973 4.125 -11.310 1.00 66.00 94 ALA A N 1
ATOM 726 C CA . ALA A 1 94 ? -2.431 2.768 -11.027 1.00 66.00 94 ALA A CA 1
ATOM 727 C C . ALA A 1 94 ? -3.098 2.137 -12.258 1.00 66.00 94 ALA A C 1
ATOM 729 O O . ALA A 1 94 ? -2.838 0.976 -12.581 1.00 66.00 94 ALA A O 1
ATOM 730 N N . TYR A 1 95 ? -3.879 2.923 -13.008 1.00 60.16 95 TYR A N 1
ATOM 731 C CA . TYR A 1 95 ? -4.426 2.517 -14.297 1.00 60.16 95 TYR A CA 1
ATOM 732 C C . TYR A 1 95 ? -3.328 2.281 -15.345 1.00 60.16 95 TYR A C 1
ATOM 734 O O . TYR A 1 95 ? -3.462 1.374 -16.153 1.00 60.16 95 TYR A O 1
ATOM 742 N N . GLN A 1 96 ? -2.220 3.027 -15.341 1.00 61.47 96 GLN A N 1
ATOM 743 C CA . GLN A 1 96 ? -1.081 2.775 -16.233 1.00 61.47 96 GLN A CA 1
ATOM 744 C C . GLN A 1 96 ? -0.348 1.470 -15.892 1.00 61.47 96 GLN A C 1
ATOM 746 O O . GLN A 1 96 ? -0.087 0.699 -16.816 1.00 61.47 96 GLN A O 1
ATOM 751 N N . ILE A 1 97 ? -0.106 1.172 -14.601 1.00 62.50 97 ILE A N 1
ATOM 752 C CA . ILE A 1 97 ? 0.352 -0.166 -14.156 1.00 62.50 97 ILE A CA 1
ATOM 753 C C . ILE A 1 97 ? -0.604 -1.223 -14.697 1.00 62.50 97 ILE A C 1
ATOM 755 O O . ILE A 1 97 ? -0.163 -2.229 -15.242 1.00 62.50 97 ILE A O 1
ATOM 759 N N . TYR A 1 98 ? -1.908 -0.971 -14.563 1.00 64.31 98 TYR A N 1
ATOM 760 C CA . TYR A 1 98 ? -2.978 -1.856 -15.000 1.00 64.31 98 TYR A CA 1
ATOM 761 C C . TYR A 1 98 ? -3.088 -2.001 -16.523 1.00 64.31 98 TYR A C 1
ATOM 763 O O . TYR A 1 98 ? -3.379 -3.098 -16.967 1.00 64.31 98 TYR A O 1
ATOM 771 N N . SER A 1 99 ? -2.868 -0.961 -17.332 1.00 54.44 99 SER A N 1
ATOM 772 C CA . SER A 1 99 ? -3.090 -0.977 -18.790 1.00 54.44 99 SER A CA 1
ATOM 773 C C . SER A 1 99 ? -2.121 -1.895 -19.545 1.00 54.44 99 SER A C 1
ATOM 775 O O . SER A 1 99 ? -2.351 -2.216 -20.707 1.00 54.44 99 SER A O 1
ATOM 777 N N . GLY A 1 100 ? -1.076 -2.372 -18.862 1.00 56.06 100 GLY A N 1
ATOM 778 C CA . GLY A 1 100 ? -0.251 -3.503 -19.286 1.00 56.06 100 GLY A CA 1
ATOM 779 C C . GLY A 1 100 ? -0.743 -4.876 -18.795 1.00 56.06 100 GLY A C 1
ATOM 780 O O . GLY A 1 100 ? 0.029 -5.821 -18.847 1.00 56.06 100 GLY A O 1
ATOM 781 N N . THR A 1 101 ? -1.969 -4.992 -18.264 1.00 51.50 101 THR A N 1
ATOM 782 C CA . THR A 1 101 ? -2.525 -6.163 -17.547 1.00 51.50 101 THR A CA 1
ATOM 783 C C . THR A 1 101 ? -4.044 -6.308 -17.801 1.00 51.50 101 THR A C 1
ATOM 785 O O . THR A 1 101 ? -4.711 -5.354 -18.189 1.00 51.50 101 THR A O 1
ATOM 788 N N . SER A 1 102 ? -4.640 -7.483 -17.558 1.00 47.78 102 SER A N 1
ATOM 789 C CA . SER A 1 102 ? -6.057 -7.780 -17.868 1.00 47.78 102 SER A CA 1
ATOM 790 C C . SER A 1 102 ? -7.050 -7.704 -16.685 1.00 47.78 102 SER A C 1
ATOM 792 O O . SER A 1 102 ? -8.144 -8.256 -16.783 1.00 47.78 102 SER A O 1
ATOM 794 N N . TYR A 1 103 ? -6.703 -7.091 -15.543 1.00 52.94 103 TYR A N 1
ATOM 795 C CA . TYR A 1 103 ? -7.484 -7.193 -14.287 1.00 52.94 103 TYR A CA 1
ATOM 796 C C . TYR A 1 103 ? -8.141 -5.878 -13.821 1.00 52.94 103 TYR A C 1
ATOM 798 O O . TYR A 1 103 ? -7.510 -5.067 -13.147 1.00 52.94 103 TYR A O 1
ATOM 806 N N . ILE A 1 104 ? -9.412 -5.659 -14.174 1.00 51.69 104 ILE A N 1
ATOM 807 C CA . ILE A 1 104 ? -10.164 -4.420 -13.881 1.00 51.69 104 ILE A CA 1
ATOM 808 C C . ILE A 1 104 ? -10.555 -4.325 -12.393 1.00 51.69 104 ILE A C 1
ATOM 810 O O . ILE A 1 104 ? -11.033 -5.298 -11.815 1.00 51.69 104 ILE A O 1
ATOM 814 N N . GLY A 1 105 ? -10.432 -3.126 -11.802 1.00 57.44 105 GLY A N 1
ATOM 815 C CA . GLY A 1 105 ? -11.185 -2.717 -10.601 1.00 57.44 105 GLY A CA 1
ATOM 816 C C . GLY A 1 105 ? -10.440 -2.704 -9.262 1.00 57.44 105 GLY A C 1
ATOM 817 O O . GLY A 1 105 ? -11.010 -2.253 -8.275 1.00 57.44 105 GLY A O 1
ATOM 818 N N . TRP A 1 106 ? -9.178 -3.142 -9.205 1.00 57.81 106 TRP A N 1
ATOM 819 C CA . TRP A 1 106 ? -8.443 -3.255 -7.934 1.00 57.81 106 TRP A CA 1
ATOM 820 C C . TRP A 1 106 ? -8.005 -1.921 -7.320 1.00 57.81 106 TRP A C 1
ATOM 822 O O . TRP A 1 106 ? -7.824 -1.836 -6.112 1.00 57.81 106 TRP A O 1
ATOM 832 N N . TYR A 1 107 ? -7.796 -0.889 -8.135 1.00 61.78 107 TYR A N 1
ATOM 833 C CA . TYR A 1 107 ? -7.226 0.371 -7.659 1.00 61.78 107 TYR A CA 1
ATOM 834 C C . TYR A 1 107 ? -8.267 1.257 -6.965 1.00 61.78 107 TYR A C 1
ATOM 836 O O . TYR A 1 107 ? -7.893 2.083 -6.146 1.00 61.78 107 TYR A O 1
ATOM 844 N N . ASN A 1 108 ? -9.563 1.079 -7.245 1.00 61.00 108 ASN A N 1
ATOM 845 C CA . ASN A 1 108 ? -10.614 1.972 -6.745 1.00 61.00 108 ASN A CA 1
ATOM 846 C C . ASN A 1 108 ? -10.631 2.110 -5.220 1.00 61.00 108 ASN A C 1
ATOM 848 O O . ASN A 1 108 ? -10.977 3.177 -4.745 1.00 61.00 108 ASN A O 1
ATOM 852 N N . SER A 1 109 ? -10.226 1.074 -4.484 1.00 62.91 109 SER A N 1
ATOM 853 C CA . SER A 1 109 ? -10.173 1.087 -3.021 1.00 62.91 109 SER A CA 1
ATOM 854 C C . SER A 1 109 ? -8.905 1.712 -2.433 1.00 62.91 109 SER A C 1
ATOM 856 O O . SER A 1 109 ? -8.694 1.584 -1.239 1.00 62.91 109 SER A O 1
ATOM 858 N N . TYR A 1 110 ? -7.972 2.223 -3.239 1.00 60.12 110 TYR A N 1
ATOM 859 C CA . TYR A 1 110 ? -6.705 2.812 -2.770 1.00 60.12 110 TYR A CA 1
ATOM 860 C C . TYR A 1 110 ? -6.619 4.321 -3.052 1.00 60.12 110 TYR A C 1
ATOM 862 O O . TYR A 1 110 ? -5.625 4.968 -2.715 1.00 60.12 110 TYR A O 1
ATOM 870 N N . PHE A 1 111 ? -7.613 4.882 -3.739 1.00 69.19 111 PHE A N 1
ATOM 871 C CA . PHE A 1 111 ? -7.588 6.257 -4.246 1.00 69.19 111 PHE A CA 1
ATOM 872 C C . PHE A 1 111 ? -8.914 6.988 -4.012 1.00 69.19 111 PHE A C 1
ATOM 874 O O . PHE A 1 111 ? -9.101 8.072 -4.567 1.00 69.19 111 PHE A O 1
ATOM 881 N N . ASP A 1 112 ? -9.834 6.398 -3.251 1.00 66.31 112 ASP A N 1
ATOM 882 C CA . ASP A 1 112 ? -11.174 6.921 -3.014 1.00 66.31 112 ASP A CA 1
ATOM 883 C C . ASP A 1 112 ? -11.250 7.880 -1.817 1.00 66.31 112 ASP A C 1
ATOM 885 O O . ASP A 1 112 ? -12.073 8.797 -1.858 1.00 66.31 112 ASP A O 1
ATOM 889 N N . ASP A 1 113 ? -10.356 7.767 -0.824 1.00 75.44 113 ASP A N 1
ATOM 890 C CA . ASP A 1 113 ? -10.287 8.684 0.323 1.00 75.44 113 ASP A CA 1
ATOM 891 C C . ASP A 1 113 ? -8.905 9.382 0.452 1.00 75.44 113 ASP A C 1
ATOM 893 O O . ASP A 1 113 ? -7.852 8.763 0.254 1.00 75.44 113 ASP A O 1
ATOM 897 N N . PRO A 1 114 ? -8.843 10.682 0.823 1.00 77.94 114 PRO A N 1
ATOM 898 C CA . PRO A 1 114 ? -7.594 11.365 1.190 1.00 77.94 114 PRO A CA 1
ATOM 899 C C . PRO A 1 114 ? -6.715 10.626 2.220 1.00 77.94 114 PRO A C 1
ATOM 901 O O . PRO A 1 114 ? -5.487 10.754 2.200 1.00 77.94 114 PRO A O 1
ATOM 904 N N . ASN A 1 115 ? -7.318 9.845 3.112 1.00 84.56 115 ASN A N 1
ATOM 905 C CA . ASN A 1 115 ? -6.643 8.982 4.071 1.00 84.56 115 ASN A CA 1
ATOM 906 C C . ASN A 1 115 ? -5.847 7.871 3.368 1.00 84.56 115 ASN A C 1
ATOM 908 O O . ASN A 1 115 ? -4.730 7.577 3.795 1.00 84.56 115 ASN A O 1
ATOM 912 N N . ASP A 1 116 ? -6.329 7.306 2.255 1.00 85.19 116 ASP A N 1
ATOM 913 C CA . ASP A 1 116 ? -5.560 6.310 1.501 1.00 85.19 116 ASP A CA 1
ATOM 914 C C . ASP A 1 116 ? -4.239 6.898 1.001 1.00 85.19 116 ASP A C 1
ATOM 916 O O . ASP A 1 116 ? -3.177 6.296 1.174 1.00 85.19 116 ASP A O 1
ATOM 920 N N . GLN A 1 117 ? -4.281 8.128 0.477 1.00 87.88 117 GLN A N 1
ATOM 921 C CA . GLN A 1 117 ? -3.093 8.838 -0.001 1.00 87.88 117 GLN A CA 1
ATOM 922 C C . GLN A 1 117 ? -2.071 9.092 1.104 1.00 87.88 117 GLN A C 1
ATOM 924 O O . GLN A 1 117 ? -0.866 8.956 0.873 1.00 87.88 117 GLN A O 1
ATOM 929 N N . TYR A 1 118 ? -2.537 9.422 2.309 1.00 91.81 118 TYR A N 1
ATOM 930 C CA . TYR A 1 118 ? -1.665 9.599 3.465 1.00 91.81 118 TYR A CA 1
ATOM 931 C C . TYR A 1 118 ? -0.902 8.309 3.788 1.00 91.81 118 TYR A C 1
ATOM 933 O O . TYR A 1 118 ? 0.326 8.324 3.898 1.00 91.81 118 TYR A O 1
ATOM 941 N N . TRP A 1 119 ? -1.600 7.176 3.880 1.00 93.06 119 TRP A N 1
ATOM 942 C CA . TRP A 1 119 ? -0.983 5.898 4.242 1.00 93.06 119 TRP A CA 1
ATOM 943 C C . TRP A 1 119 ? -0.103 5.320 3.135 1.00 93.06 119 TRP A C 1
ATOM 945 O O . TRP A 1 119 ? 0.984 4.822 3.432 1.00 93.06 119 TRP A O 1
ATOM 955 N N . ILE A 1 120 ? -0.495 5.474 1.868 1.00 92.69 120 ILE A N 1
ATOM 956 C CA . ILE A 1 120 ? 0.357 5.148 0.716 1.00 92.69 120 ILE A CA 1
ATOM 957 C C . ILE A 1 120 ? 1.657 5.957 0.775 1.00 92.69 120 ILE A C 1
ATOM 959 O O . ILE A 1 120 ? 2.742 5.391 0.623 1.00 92.69 120 ILE A O 1
ATOM 963 N N . GLN A 1 121 ? 1.578 7.261 1.064 1.00 93.31 121 GLN A N 1
ATOM 964 C CA . GLN A 1 121 ? 2.764 8.105 1.198 1.00 93.31 121 GLN A CA 1
ATOM 965 C C . GLN A 1 121 ? 3.660 7.672 2.366 1.00 93.31 121 GLN A C 1
ATOM 967 O O . GLN A 1 12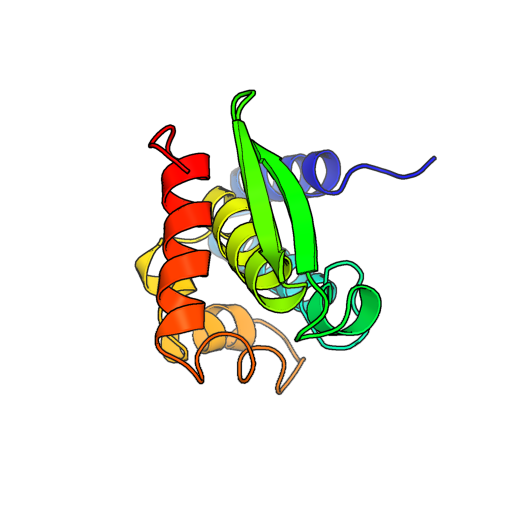1 ? 4.878 7.668 2.204 1.00 93.31 121 GLN A O 1
ATOM 972 N N . ARG A 1 122 ? 3.097 7.266 3.514 1.00 93.56 122 ARG A N 1
ATOM 973 C CA . ARG A 1 122 ? 3.887 6.740 4.649 1.00 93.56 122 ARG A CA 1
ATOM 974 C C . ARG A 1 122 ? 4.692 5.506 4.245 1.00 93.56 122 ARG A C 1
ATOM 976 O O . ARG A 1 122 ? 5.8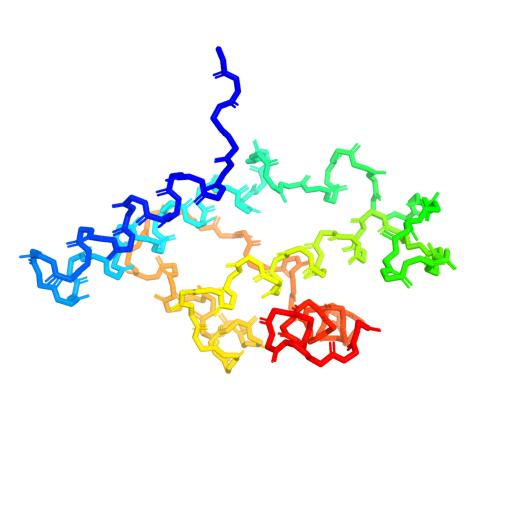89 5.423 4.509 1.00 93.56 122 ARG A O 1
ATOM 983 N N . GLY A 1 123 ? 4.055 4.586 3.518 1.00 93.25 123 GLY A N 1
ATOM 984 C CA . GLY A 1 123 ? 4.719 3.416 2.945 1.00 93.25 123 GLY A CA 1
ATOM 985 C C . GLY A 1 123 ? 5.854 3.775 1.982 1.00 93.25 123 GLY A C 1
ATOM 986 O O . GLY A 1 123 ? 6.948 3.220 2.081 1.00 93.25 123 GLY A O 1
ATOM 987 N N . ILE A 1 124 ? 5.612 4.730 1.077 1.00 93.38 124 ILE A N 1
ATOM 988 C CA . ILE A 1 124 ? 6.619 5.238 0.132 1.00 93.38 124 ILE A CA 1
ATOM 989 C C . ILE A 1 124 ? 7.813 5.841 0.880 1.00 93.38 124 ILE A C 1
ATOM 991 O O . ILE A 1 124 ? 8.945 5.437 0.623 1.00 93.38 124 ILE A O 1
ATOM 995 N N . ASN A 1 125 ? 7.564 6.745 1.833 1.00 93.25 125 ASN A N 1
ATOM 996 C CA . ASN A 1 125 ? 8.612 7.395 2.623 1.00 93.25 125 ASN A CA 1
ATOM 997 C C . ASN A 1 125 ? 9.489 6.361 3.325 1.00 93.25 125 ASN A C 1
ATOM 999 O O . ASN A 1 125 ? 10.712 6.452 3.280 1.00 93.25 125 ASN A O 1
ATOM 1003 N N . TYR A 1 126 ? 8.864 5.348 3.924 1.00 91.88 126 TYR A N 1
ATOM 1004 C CA . TYR A 1 126 ? 9.584 4.292 4.620 1.00 91.88 126 TYR A CA 1
ATOM 1005 C C . TYR A 1 126 ? 10.434 3.432 3.680 1.00 91.88 126 TYR A C 1
ATOM 1007 O O . TYR A 1 126 ? 11.556 3.060 4.019 1.00 91.88 126 TYR A O 1
ATOM 1015 N N . CYS A 1 127 ? 9.953 3.160 2.461 1.00 89.38 127 CYS A N 1
ATOM 1016 C CA . CYS A 1 127 ? 10.755 2.491 1.433 1.00 89.38 127 CYS A CA 1
ATOM 1017 C C . CYS A 1 127 ? 11.981 3.323 1.023 1.00 89.38 127 CYS A C 1
ATOM 1019 O O . CYS A 1 127 ? 13.020 2.758 0.685 1.00 89.38 127 CYS A O 1
ATOM 1021 N N . GLU A 1 128 ? 11.870 4.650 1.052 1.00 91.00 128 GLU A N 1
ATOM 1022 C CA . GLU A 1 128 ? 12.943 5.590 0.708 1.00 91.00 128 GLU A CA 1
ATOM 1023 C C . GLU A 1 128 ? 13.887 5.899 1.889 1.00 91.00 128 GLU A C 1
ATOM 1025 O O . GLU A 1 128 ? 14.811 6.697 1.747 1.00 91.00 128 GLU A O 1
ATOM 1030 N N . GLY A 1 129 ? 13.695 5.250 3.044 1.00 87.75 129 GLY A N 1
ATOM 1031 C CA . GLY A 1 129 ? 14.504 5.456 4.252 1.00 87.75 129 GLY A CA 1
ATOM 1032 C C . GLY A 1 129 ? 14.102 6.682 5.077 1.00 87.75 129 GLY A C 1
ATOM 1033 O O . GLY A 1 129 ? 14.817 7.066 6.002 1.00 87.75 129 GLY A O 1
ATOM 1034 N N . GLY A 1 130 ? 12.970 7.304 4.748 1.00 86.62 130 GLY A N 1
ATOM 1035 C CA . GLY A 1 130 ? 12.334 8.335 5.556 1.00 86.62 130 GLY A CA 1
ATOM 1036 C C . GLY A 1 130 ? 11.572 7.756 6.748 1.00 86.62 130 GLY A C 1
ATOM 1037 O O . GLY A 1 130 ? 11.439 6.544 6.917 1.00 86.62 130 GLY A O 1
ATOM 1038 N N . SER A 1 131 ? 11.037 8.646 7.582 1.00 81.12 131 SER A N 1
ATOM 1039 C CA . SER A 1 131 ? 10.161 8.246 8.683 1.00 81.12 131 SER A CA 1
ATOM 1040 C C . SER A 1 131 ? 8.894 7.580 8.152 1.00 81.12 131 SER A C 1
ATOM 1042 O O . SER A 1 131 ? 8.254 8.136 7.251 1.00 81.12 131 SER A O 1
ATOM 1044 N N . PHE A 1 132 ? 8.521 6.453 8.766 1.00 82.06 132 PHE A N 1
ATOM 1045 C CA . PHE A 1 132 ? 7.187 5.889 8.607 1.00 82.06 132 PHE A CA 1
ATOM 1046 C C . PHE A 1 132 ? 6.144 6.873 9.104 1.00 82.06 132 PHE A C 1
ATOM 1048 O O . PHE A 1 132 ? 6.179 7.277 10.291 1.00 82.06 132 PHE A O 1
#

pLDDT: mean 75.15, std 16.2, range [34.0, 94.56]

Secondary structure (DSSP, 8-state):
----HHHHHHHHHHHHHHH-HHHHHHHHHHHHHHHHSTTSTT-HHHHH-TT-EEEEEETTEEEEEEHHHHHHHHHHHHHHTTS-HHHHH-HHHHHHHHHTSS-TTSGGGGSSSHHHHHHHHHHHHHHTTS--

Radius of gyration: 14.55 Å; chains: 1; bounding box: 30×34×40 Å